Protein AF-A0A367M2X8-F1 (afdb_monomer_lite)

Secondary structure (DSSP, 8-state):
-PPPPPPP----PPPPPPP-----PPP--TTTT--TTS-HHHHHHHHHHHHHHHHHHHHHHHHHHHHHH-

Foldseek 3Di:
DDDDDDDDDDDDDDDDDDQPFDDQDDDPQLCPPDDPPDDPVSVVVSVVVNVVVVVVSVVVVVVSVVSRVD

Radius of gyration: 25.78 Å; chains: 1; bounding box: 46×37×73 Å

Organism: Pseudomonas aeruginosa (NCBI:txid287)

Sequence (70 aa):
RQEAEPRTVRVDVPVAVPCRVPPVEVPAWATAGLKKSDDIQTKVRALLAERLQRIGYEAQLLAANRACQN

pLDDT: mean 91.82, std 9.95, range [52.72, 98.81]

Structure (mmCIF, N/CA/C/O backbone):
data_AF-A0A367M2X8-F1
#
_entry.id   AF-A0A367M2X8-F1
#
loop_
_atom_site.group_PDB
_atom_site.id
_atom_site.type_symbol
_atom_site.label_atom_id
_atom_site.label_alt_id
_atom_site.label_comp_id
_atom_site.label_asym_id
_atom_site.label_entity_id
_atom_site.label_seq_id
_atom_site.pdbx_PDB_ins_code
_atom_site.Cartn_x
_atom_site.Cartn_y
_atom_site.Cartn_z
_atom_site.occupancy
_atom_site.B_iso_or_equiv
_atom_site.auth_seq_id
_atom_site.auth_comp_id
_atom_site.auth_asym_id
_atom_site.auth_atom_id
_atom_site.pdbx_PDB_model_num
ATOM 1 N N . ARG A 1 1 ? -24.863 -29.513 54.210 1.00 52.72 1 ARG A N 1
ATOM 2 C CA . ARG A 1 1 ? -24.279 -28.276 53.638 1.00 52.72 1 ARG A CA 1
ATOM 3 C C . ARG A 1 1 ? -25.455 -27.462 53.122 1.00 52.72 1 ARG A C 1
ATOM 5 O O . ARG A 1 1 ? -26.207 -28.022 52.342 1.00 52.72 1 ARG A O 1
ATOM 12 N N . GLN A 1 2 ? -25.695 -26.259 53.645 1.00 59.94 2 GLN A N 1
ATOM 13 C CA . GLN A 1 2 ? -26.758 -25.388 53.130 1.00 59.94 2 GLN A CA 1
ATOM 14 C C . GLN A 1 2 ? -26.294 -24.817 51.789 1.00 59.94 2 GLN A C 1
ATOM 16 O O . GLN A 1 2 ? -25.190 -24.280 51.699 1.00 59.94 2 GLN A O 1
ATOM 21 N N . GLU A 1 3 ? -27.097 -25.016 50.754 1.00 63.69 3 GLU A N 1
ATOM 22 C CA . GLU A 1 3 ? -26.863 -24.491 49.414 1.00 63.69 3 GLU A CA 1
ATOM 23 C C . GLU A 1 3 ? -27.321 -23.030 49.415 1.00 63.69 3 GLU A C 1
ATOM 25 O O . GLU A 1 3 ? -28.470 -22.740 49.739 1.00 63.69 3 GLU A O 1
ATOM 30 N N . ALA A 1 4 ? -26.393 -22.096 49.202 1.00 75.81 4 AL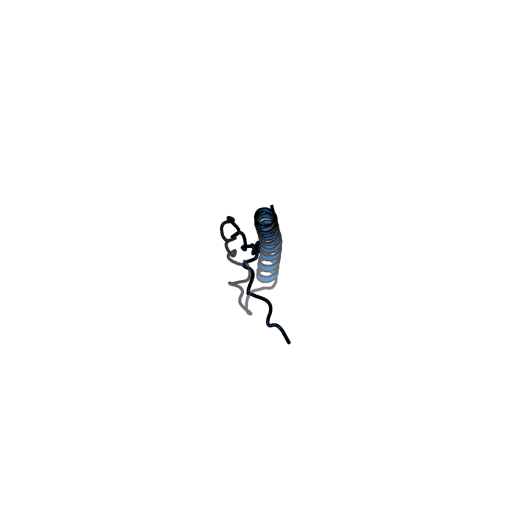A A N 1
ATOM 31 C CA . ALA A 1 4 ? -26.697 -20.672 49.282 1.00 75.81 4 ALA A CA 1
ATOM 32 C C . ALA A 1 4 ? -27.652 -20.264 48.151 1.00 75.81 4 ALA A C 1
ATOM 34 O O . ALA A 1 4 ? -27.415 -20.592 46.989 1.00 75.81 4 ALA A O 1
ATOM 35 N N . GLU A 1 5 ? -28.705 -19.524 48.496 1.00 76.62 5 GLU A N 1
ATOM 36 C CA . GLU A 1 5 ? -29.720 -19.054 47.552 1.00 76.62 5 GLU A CA 1
ATOM 37 C C . GLU A 1 5 ? -29.087 -18.167 46.456 1.00 76.62 5 GLU A C 1
ATOM 39 O O . GLU A 1 5 ? -28.262 -17.296 46.775 1.00 76.62 5 GLU A O 1
ATOM 44 N N . PRO A 1 6 ? -29.401 -18.388 45.163 1.00 78.06 6 PRO A N 1
ATOM 45 C CA . PRO A 1 6 ? -28.756 -17.679 44.064 1.00 78.06 6 PRO A CA 1
ATOM 46 C C . PRO A 1 6 ? -29.109 -16.189 44.093 1.00 78.06 6 PRO A C 1
ATOM 48 O O . PRO A 1 6 ? -30.272 -15.796 44.034 1.00 78.06 6 PRO A O 1
ATOM 51 N N . ARG A 1 7 ? -28.079 -15.340 44.168 1.00 83.44 7 ARG A N 1
ATOM 52 C CA . ARG A 1 7 ? -28.209 -13.877 44.218 1.00 83.44 7 ARG A CA 1
ATOM 53 C C . ARG A 1 7 ? -27.898 -13.292 42.846 1.00 83.44 7 ARG A C 1
ATOM 55 O O . ARG A 1 7 ? -26.818 -13.530 42.310 1.00 83.44 7 ARG A O 1
ATOM 62 N N . THR A 1 8 ? -28.807 -12.500 42.286 1.00 85.62 8 THR A N 1
ATOM 63 C CA . THR A 1 8 ? -28.556 -11.780 41.030 1.00 85.62 8 THR A CA 1
ATOM 64 C C . THR A 1 8 ? -27.630 -10.594 41.289 1.00 85.62 8 THR A C 1
ATOM 66 O O . THR A 1 8 ? -27.988 -9.674 42.025 1.00 85.62 8 THR A O 1
ATOM 69 N N . VAL A 1 9 ? -26.447 -10.610 40.679 1.00 89.38 9 VAL A N 1
ATOM 70 C CA . VAL A 1 9 ? -25.461 -9.524 40.745 1.00 89.38 9 VAL A CA 1
ATOM 71 C C . VAL A 1 9 ? -25.481 -8.777 39.415 1.00 89.38 9 VAL A C 1
ATOM 73 O O . VAL A 1 9 ? -25.500 -9.403 38.356 1.00 89.38 9 VAL A O 1
ATOM 76 N 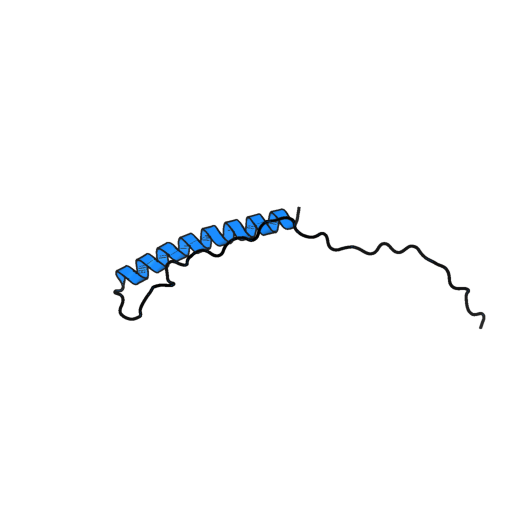N . ARG A 1 10 ? -25.491 -7.440 39.452 1.00 86.38 10 ARG A N 1
ATOM 77 C CA . ARG A 1 10 ? -25.265 -6.645 38.239 1.00 86.38 10 ARG A CA 1
ATOM 78 C C . ARG A 1 10 ? -23.792 -6.735 37.857 1.00 86.38 10 ARG A C 1
ATOM 80 O O . ARG A 1 10 ? -22.931 -6.472 38.692 1.00 86.38 10 ARG A O 1
ATOM 87 N N . VAL A 1 11 ? -23.533 -7.109 36.609 1.00 92.38 11 VAL A N 1
ATOM 88 C CA . VAL A 1 11 ? -22.191 -7.218 36.033 1.00 92.38 11 VAL A CA 1
ATOM 89 C C . VAL A 1 11 ? -22.112 -6.263 34.853 1.00 92.38 11 VAL A C 1
ATOM 91 O O . VAL A 1 11 ? -22.916 -6.370 33.926 1.00 92.38 11 VAL A O 1
ATOM 94 N N . ASP A 1 12 ? -21.147 -5.350 34.881 1.00 89.06 12 ASP A N 1
ATOM 95 C CA . ASP A 1 12 ? -20.838 -4.510 33.730 1.00 89.06 12 ASP A CA 1
ATOM 96 C C . ASP A 1 12 ? -20.000 -5.320 32.739 1.00 89.06 12 ASP A C 1
ATOM 98 O O . ASP A 1 12 ? -18.877 -5.735 33.034 1.00 89.06 12 ASP A O 1
ATOM 102 N N . VAL A 1 13 ? -20.569 -5.579 31.563 1.00 91.00 13 VAL A 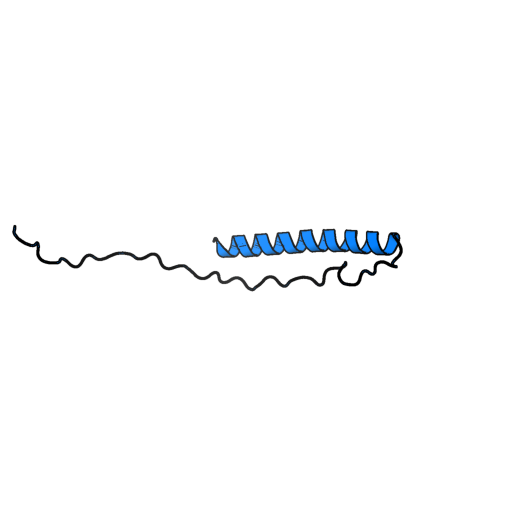N 1
ATOM 103 C CA . VAL A 1 13 ? -19.879 -6.272 30.473 1.00 91.00 13 VAL A CA 1
ATOM 104 C C . VAL A 1 13 ? -19.325 -5.214 29.519 1.00 91.00 13 VAL A C 1
ATOM 106 O O . VAL A 1 13 ? -20.115 -4.467 28.936 1.00 91.00 13 VAL A O 1
ATOM 109 N N . PRO A 1 14 ? -17.997 -5.118 29.332 1.00 85.06 14 PRO A N 1
ATOM 110 C CA . PRO A 1 14 ? -17.431 -4.181 28.376 1.00 85.06 14 PRO A CA 1
ATOM 111 C C . PRO A 1 14 ? -17.854 -4.581 26.960 1.00 85.06 14 PRO A C 1
ATOM 113 O O . PRO A 1 14 ? -17.619 -5.706 26.517 1.00 85.06 14 PRO A O 1
ATOM 116 N N . VAL A 1 15 ? -18.484 -3.651 26.246 1.00 86.12 15 VAL A N 1
ATOM 117 C CA . VAL A 1 15 ? -18.865 -3.828 24.842 1.00 86.12 15 VAL A CA 1
ATOM 118 C C . VAL A 1 15 ? -17.799 -3.180 23.969 1.00 86.12 15 VAL A C 1
ATOM 120 O O . VAL A 1 15 ? -17.385 -2.049 24.223 1.00 86.12 15 VAL A O 1
ATOM 123 N N . ALA A 1 16 ? -17.353 -3.889 22.933 1.00 80.69 16 ALA A N 1
ATOM 124 C CA . ALA A 1 16 ? -16.423 -3.332 21.961 1.00 80.69 16 ALA A CA 1
ATOM 125 C C . ALA A 1 16 ? -17.067 -2.136 21.241 1.00 80.69 16 ALA A C 1
ATOM 127 O O . ALA A 1 16 ? -18.138 -2.265 20.645 1.00 80.69 16 ALA A O 1
ATOM 128 N N . VAL A 1 17 ? -16.410 -0.974 21.282 1.00 79.81 17 VAL A N 1
ATOM 129 C CA . VAL A 1 17 ? -16.855 0.205 20.534 1.00 79.81 17 VAL A CA 1
ATOM 130 C C . VAL A 1 17 ? -16.384 0.059 19.084 1.00 79.81 17 VAL A C 1
ATOM 132 O O . VAL A 1 17 ? -15.184 -0.093 18.852 1.00 79.81 17 VAL A O 1
ATOM 135 N N . PRO A 1 18 ? -17.290 0.081 18.091 1.00 82.38 18 PRO A N 1
ATOM 136 C CA . PRO A 1 18 ? -16.887 -0.016 16.696 1.00 82.38 18 PRO A CA 1
ATOM 137 C C . PRO A 1 18 ? -16.152 1.258 16.263 1.00 82.38 18 PRO A C 1
ATOM 139 O O . PRO A 1 18 ? -16.652 2.368 16.466 1.00 82.38 18 PRO A O 1
ATOM 142 N N . CYS A 1 19 ? -14.991 1.099 15.619 1.00 88.00 19 CYS A N 1
ATOM 143 C CA . CYS A 1 19 ? -14.290 2.221 15.003 1.00 88.00 19 CYS A CA 1
ATOM 144 C C . CYS A 1 19 ? -15.126 2.822 13.858 1.00 88.00 19 CYS A C 1
ATOM 146 O O . CYS A 1 19 ? -15.648 2.095 13.014 1.00 88.00 19 CYS A O 1
ATOM 148 N N . ARG A 1 20 ? -15.229 4.158 13.811 1.00 86.69 20 ARG A N 1
ATOM 149 C CA . ARG A 1 20 ? -16.001 4.912 12.803 1.00 86.69 20 ARG A CA 1
ATOM 150 C C . ARG A 1 20 ? -15.110 5.608 11.771 1.00 86.69 20 ARG A C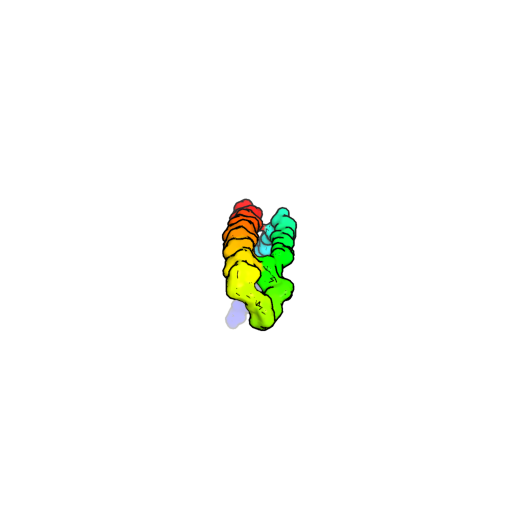 1
ATOM 152 O O . ARG A 1 20 ? -15.356 6.756 11.410 1.00 86.69 20 ARG A O 1
ATOM 159 N N . VAL A 1 21 ? -14.056 4.936 11.321 1.00 92.06 21 VAL A N 1
ATOM 160 C CA . VAL A 1 21 ? -13.120 5.474 10.326 1.00 92.06 21 VAL A CA 1
ATOM 161 C C . VAL A 1 21 ? -13.364 4.773 8.987 1.00 92.06 21 VAL A C 1
ATOM 163 O O . VAL A 1 21 ? -13.497 3.546 8.978 1.00 92.06 21 VAL A O 1
ATOM 166 N N . PRO A 1 22 ? -13.457 5.507 7.861 1.00 92.06 22 PRO A N 1
ATOM 167 C CA . PRO A 1 22 ? -13.589 4.882 6.550 1.00 92.06 22 PRO A CA 1
ATOM 168 C C . PRO A 1 22 ? -12.363 4.013 6.225 1.00 92.06 22 PRO A C 1
ATOM 170 O O . PRO A 1 22 ? -11.258 4.307 6.692 1.00 92.06 22 PRO A O 1
ATOM 173 N N . PRO A 1 23 ? -12.529 2.952 5.417 1.00 93.19 23 PRO A N 1
ATOM 174 C CA . PRO A 1 23 ? -11.405 2.128 4.997 1.00 93.19 23 PRO A CA 1
ATOM 175 C C . PRO A 1 23 ? -10.385 2.965 4.212 1.00 93.19 23 PRO A C 1
ATOM 177 O O . PRO A 1 23 ? -10.747 3.802 3.386 1.00 93.19 23 PRO A O 1
ATOM 180 N N . VAL A 1 24 ? -9.097 2.738 4.479 1.00 96.81 24 VAL A N 1
ATOM 181 C CA . VAL A 1 24 ? -8.014 3.363 3.712 1.00 96.81 24 VAL A CA 1
ATOM 182 C C . VAL A 1 24 ? -7.807 2.561 2.432 1.00 96.81 24 VAL A C 1
ATOM 184 O O . VAL A 1 24 ? -7.380 1.405 2.481 1.00 96.81 24 VAL A O 1
ATOM 187 N N . GLU A 1 25 ? -8.101 3.184 1.295 1.00 97.50 25 GLU A N 1
ATOM 188 C CA . GLU A 1 25 ? -7.989 2.562 -0.024 1.00 97.50 25 GLU A CA 1
ATOM 189 C C . GLU A 1 25 ? -6.553 2.138 -0.346 1.00 97.50 25 GLU A C 1
ATOM 191 O O . GLU A 1 25 ? -5.591 2.869 -0.099 1.00 97.50 25 GLU A O 1
ATOM 196 N N . VAL A 1 26 ? -6.409 0.949 -0.933 1.00 97.62 26 VAL A N 1
ATOM 197 C CA . VAL A 1 26 ? -5.105 0.434 -1.361 1.00 97.62 26 VAL A CA 1
ATOM 198 C C . VAL A 1 26 ? -4.682 1.160 -2.645 1.00 97.62 26 VAL A C 1
ATOM 200 O O . VAL A 1 26 ? -5.416 1.115 -3.634 1.00 97.62 26 VAL A O 1
ATOM 203 N N . PRO A 1 27 ? -3.499 1.803 -2.684 1.00 97.31 27 PRO A N 1
ATOM 204 C CA . PRO A 1 27 ? -3.018 2.466 -3.887 1.00 97.31 27 PRO A CA 1
ATOM 205 C C . PRO A 1 27 ? -2.801 1.497 -5.052 1.00 97.31 27 PRO A C 1
ATOM 207 O O . PRO A 1 27 ? -2.389 0.350 -4.869 1.00 97.31 27 PRO A O 1
ATOM 210 N N . ALA A 1 28 ? -2.955 2.006 -6.273 1.00 97.06 28 ALA A N 1
ATOM 211 C CA . ALA A 1 28 ? -2.421 1.349 -7.458 1.00 97.06 28 ALA A CA 1
ATOM 212 C C . ALA A 1 28 ? -0.882 1.406 -7.419 1.00 97.06 28 ALA A C 1
ATOM 214 O O . ALA A 1 28 ? -0.271 2.429 -7.745 1.00 97.06 28 ALA A O 1
ATOM 215 N N . TRP A 1 29 ? -0.266 0.316 -6.965 1.00 98.25 29 TRP A N 1
ATOM 216 C CA . TRP A 1 29 ? 1.178 0.208 -6.781 1.00 98.25 29 TRP A CA 1
ATOM 217 C C . TRP A 1 29 ? 1.935 0.400 -8.094 1.00 98.25 29 TRP A C 1
ATOM 219 O O . TRP A 1 29 ? 1.657 -0.272 -9.088 1.00 98.25 29 TRP A O 1
ATOM 229 N N . ALA A 1 30 ? 2.916 1.303 -8.095 1.00 97.88 30 ALA A N 1
ATOM 230 C CA . ALA A 1 30 ? 3.670 1.644 -9.297 1.00 97.88 30 ALA A CA 1
ATOM 231 C C . ALA A 1 30 ? 4.430 0.443 -9.891 1.00 97.88 30 ALA A C 1
ATOM 233 O O . ALA A 1 30 ? 4.680 0.418 -11.096 1.00 97.88 30 ALA A O 1
ATOM 234 N N . THR A 1 31 ? 4.772 -0.571 -9.087 1.00 98.06 31 THR A N 1
ATOM 235 C CA . THR A 1 31 ? 5.446 -1.782 -9.580 1.00 98.06 31 THR A CA 1
ATOM 236 C C . THR A 1 31 ? 4.505 -2.836 -10.166 1.00 98.06 31 THR A C 1
ATOM 238 O O . THR A 1 31 ? 4.989 -3.767 -10.808 1.00 98.06 31 THR A O 1
ATOM 241 N N . ALA A 1 32 ? 3.180 -2.695 -10.023 1.00 97.62 32 ALA A N 1
ATOM 242 C CA . ALA A 1 32 ? 2.214 -3.721 -10.432 1.00 97.62 32 ALA A CA 1
ATOM 243 C C . ALA A 1 32 ? 2.280 -4.071 -11.932 1.00 97.62 32 ALA A C 1
ATOM 245 O O . ALA A 1 32 ? 1.941 -5.184 -12.325 1.00 97.62 32 ALA A O 1
ATOM 246 N N . GLY A 1 33 ? 2.722 -3.126 -12.769 1.00 94.06 33 GLY A N 1
ATOM 247 C CA . GLY A 1 33 ? 2.865 -3.309 -14.215 1.00 94.06 33 GLY A CA 1
ATOM 248 C C . GLY A 1 33 ? 4.262 -3.715 -14.692 1.00 94.06 33 GLY A C 1
ATOM 249 O O . GLY A 1 33 ? 4.446 -3.864 -15.901 1.00 94.06 33 GLY A O 1
ATOM 250 N N . LEU A 1 34 ? 5.247 -3.862 -13.797 1.00 97.31 34 LEU A N 1
ATOM 251 C CA . LEU A 1 34 ? 6.623 -4.162 -14.199 1.00 97.31 34 LEU A CA 1
ATOM 252 C C . LEU A 1 34 ? 6.751 -5.568 -14.787 1.00 97.31 34 LEU A C 1
ATOM 254 O O . LEU A 1 34 ? 6.258 -6.558 -14.245 1.00 97.31 34 LEU A O 1
ATOM 258 N N . LYS A 1 35 ? 7.511 -5.665 -15.872 1.00 97.88 35 LYS A N 1
ATOM 259 C CA . LYS A 1 35 ? 7.875 -6.912 -16.538 1.00 97.88 35 LYS A CA 1
ATOM 260 C C . LYS A 1 35 ? 9.342 -7.234 -16.299 1.0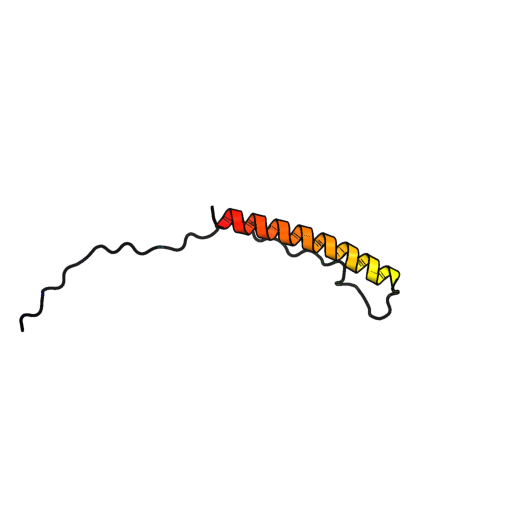0 97.88 35 LYS A C 1
ATOM 262 O O . LYS A 1 35 ? 10.202 -6.369 -16.126 1.00 97.88 35 LYS A O 1
ATOM 267 N N . LYS A 1 36 ? 9.672 -8.525 -16.381 1.00 96.31 36 LYS A N 1
ATOM 268 C CA . LYS A 1 36 ? 11.064 -8.991 -16.279 1.00 96.31 36 LYS A CA 1
ATOM 269 C C . LYS A 1 36 ? 11.958 -8.364 -17.356 1.00 96.31 36 LYS A C 1
ATOM 271 O O . LYS A 1 36 ? 13.108 -8.047 -17.057 1.00 96.31 36 LYS A O 1
ATOM 276 N N . SER A 1 37 ? 11.418 -8.166 -18.558 1.00 97.88 37 SER A N 1
ATOM 277 C CA . SER A 1 37 ? 12.103 -7.582 -19.716 1.00 97.88 37 SER A CA 1
ATOM 278 C C . SER A 1 37 ? 12.307 -6.069 -19.640 1.00 97.88 37 SER A C 1
ATOM 280 O O . SER A 1 37 ? 13.039 -5.546 -20.472 1.00 97.88 37 SER A O 1
ATOM 282 N N . ASP A 1 38 ? 11.676 -5.369 -18.692 1.00 98.19 38 ASP A N 1
ATOM 283 C CA . ASP A 1 38 ? 11.823 -3.916 -18.596 1.00 98.19 38 ASP A CA 1
ATOM 284 C C . ASP A 1 38 ? 13.268 -3.541 -18.265 1.00 98.19 38 ASP A C 1
ATOM 286 O O . ASP A 1 38 ? 13.963 -4.236 -17.505 1.00 98.19 38 ASP A O 1
ATOM 290 N N . ASP A 1 39 ? 13.715 -2.422 -18.829 1.00 98.25 39 ASP A N 1
ATOM 291 C CA . ASP A 1 39 ? 15.038 -1.888 -18.562 1.00 98.25 39 ASP A CA 1
ATOM 292 C C . ASP A 1 39 ? 15.178 -1.449 -17.094 1.00 98.25 39 ASP A C 1
ATOM 294 O O . ASP A 1 39 ? 14.208 -1.259 -16.347 1.00 98.25 39 ASP A O 1
ATOM 298 N N . ILE A 1 40 ? 16.427 -1.299 -16.662 1.00 98.25 40 ILE A N 1
ATOM 299 C CA . ILE A 1 40 ? 16.732 -0.962 -15.273 1.00 98.25 40 ILE A CA 1
ATOM 300 C C . ILE A 1 40 ? 16.205 0.422 -14.868 1.00 98.25 40 ILE A C 1
ATOM 302 O O . ILE A 1 40 ? 15.788 0.592 -13.725 1.00 98.25 40 ILE A O 1
ATOM 306 N N . GLN A 1 41 ? 16.166 1.398 -15.779 1.00 98.44 41 GLN A N 1
ATOM 307 C CA . GLN A 1 41 ? 15.702 2.754 -15.475 1.00 98.44 41 GLN A CA 1
ATOM 308 C C . GLN A 1 41 ? 14.195 2.766 -15.215 1.00 98.44 41 GLN A C 1
ATOM 310 O O . GLN A 1 41 ? 13.738 3.392 -14.256 1.00 98.44 41 GLN A O 1
ATOM 315 N N . THR A 1 42 ? 13.430 2.016 -16.010 1.00 98.44 42 THR A N 1
ATOM 316 C CA . THR A 1 42 ? 11.990 1.809 -15.811 1.00 98.44 42 THR A CA 1
ATOM 317 C C . THR A 1 42 ? 11.712 1.160 -14.453 1.00 98.44 42 THR A C 1
ATOM 319 O O . THR A 1 42 ? 10.889 1.662 -13.683 1.00 98.44 42 THR A O 1
ATOM 322 N N . LYS A 1 43 ? 12.462 0.108 -14.099 1.00 98.50 43 LYS A N 1
ATOM 323 C CA . LYS A 1 43 ? 12.334 -0.567 -12.796 1.00 98.50 43 LYS A CA 1
ATOM 324 C C . LYS A 1 43 ? 12.663 0.358 -11.625 1.00 98.50 43 LYS A C 1
ATOM 326 O O . LYS A 1 43 ? 11.884 0.441 -10.680 1.00 98.50 43 LYS A O 1
ATOM 331 N N . VAL A 1 44 ? 13.781 1.083 -11.690 1.00 98.56 44 VAL A N 1
ATOM 332 C CA . VAL A 1 44 ? 14.195 2.016 -10.628 1.00 98.56 44 VAL A CA 1
ATOM 333 C C . VAL A 1 44 ? 13.165 3.131 -10.447 1.00 98.56 44 VAL A C 1
ATOM 335 O O . VAL A 1 44 ? 12.798 3.440 -9.315 1.00 98.56 44 VAL A O 1
ATOM 338 N N . ARG A 1 45 ? 12.636 3.698 -11.538 1.00 98.50 45 ARG A N 1
ATOM 339 C CA . ARG A 1 45 ? 11.602 4.740 -11.470 1.00 98.50 45 ARG A CA 1
ATOM 340 C C . ARG A 1 45 ? 10.326 4.237 -10.795 1.00 98.50 45 ARG A C 1
ATOM 342 O O . ARG A 1 45 ? 9.801 4.925 -9.923 1.00 98.50 45 ARG A O 1
ATOM 349 N N . ALA A 1 46 ? 9.853 3.049 -11.169 1.00 98.50 46 ALA A N 1
ATOM 350 C CA . ALA A 1 46 ? 8.672 2.443 -10.559 1.00 98.50 46 ALA A CA 1
ATOM 351 C C . ALA A 1 46 ? 8.886 2.145 -9.064 1.00 98.50 46 ALA A C 1
ATOM 353 O O . ALA A 1 46 ? 8.023 2.464 -8.251 1.00 98.50 46 ALA A O 1
ATOM 354 N N . LEU A 1 47 ? 10.057 1.624 -8.680 1.00 98.38 47 LEU A N 1
ATOM 355 C CA . LEU A 1 47 ? 10.400 1.364 -7.276 1.00 98.38 47 LEU A CA 1
ATOM 356 C C . LEU A 1 47 ? 10.479 2.650 -6.440 1.00 98.38 47 LEU A C 1
ATOM 358 O O . LEU A 1 47 ? 9.989 2.685 -5.313 1.00 98.38 47 LEU A O 1
ATOM 362 N N . LEU A 1 48 ? 11.063 3.723 -6.983 1.00 98.56 48 LEU A N 1
ATOM 363 C CA . LEU A 1 48 ? 11.110 5.025 -6.311 1.00 98.56 48 LEU A CA 1
ATOM 364 C C . LEU A 1 48 ? 9.709 5.620 -6.132 1.00 98.56 48 LEU A C 1
ATOM 366 O O . LEU A 1 48 ? 9.394 6.122 -5.052 1.00 98.56 48 LEU A O 1
ATOM 370 N N . ALA A 1 49 ? 8.864 5.534 -7.163 1.00 98.50 49 ALA A N 1
ATOM 371 C CA . ALA A 1 49 ? 7.476 5.975 -7.083 1.00 98.50 49 ALA A CA 1
ATOM 372 C C . ALA A 1 49 ? 6.697 5.178 -6.026 1.00 98.50 49 ALA A C 1
ATOM 374 O O . ALA A 1 49 ? 6.041 5.769 -5.169 1.00 98.50 49 ALA A O 1
ATOM 375 N N . GLU A 1 50 ? 6.827 3.850 -6.019 1.00 98.69 50 GLU A N 1
ATOM 376 C CA . GLU A 1 50 ? 6.153 3.001 -5.037 1.00 98.69 50 GLU A CA 1
ATOM 377 C C . GLU A 1 50 ? 6.633 3.259 -3.609 1.00 98.69 50 GLU A C 1
ATOM 379 O O . GLU A 1 50 ? 5.825 3.273 -2.682 1.00 98.69 50 GLU A O 1
ATOM 384 N N . ARG A 1 51 ? 7.927 3.539 -3.411 1.00 98.69 51 ARG A N 1
ATOM 385 C CA . ARG A 1 51 ? 8.451 3.922 -2.095 1.00 98.69 51 ARG A CA 1
ATOM 386 C C . ARG A 1 51 ? 7.707 5.133 -1.529 1.00 98.69 51 ARG A C 1
ATOM 388 O O . ARG A 1 51 ? 7.347 5.130 -0.356 1.00 98.69 51 ARG A O 1
ATOM 395 N N . LEU A 1 52 ? 7.450 6.147 -2.354 1.00 98.62 52 LEU A N 1
ATOM 396 C CA . LEU A 1 52 ? 6.679 7.325 -1.945 1.00 98.62 52 LEU A CA 1
ATOM 397 C C . LEU A 1 52 ? 5.202 6.983 -1.697 1.00 98.62 52 LEU A C 1
ATOM 399 O O . LEU A 1 52 ? 4.633 7.453 -0.712 1.00 98.62 52 LEU A O 1
ATOM 403 N N . GLN A 1 53 ? 4.601 6.121 -2.526 1.00 98.56 53 GLN A N 1
ATOM 404 C CA . GLN A 1 53 ? 3.235 5.630 -2.299 1.00 98.56 53 GLN A CA 1
ATOM 405 C C . GLN A 1 53 ? 3.111 4.900 -0.953 1.00 98.56 53 GLN A C 1
ATOM 407 O O . GLN A 1 53 ? 2.148 5.126 -0.224 1.00 98.56 53 GLN A O 1
ATOM 412 N N . ARG A 1 54 ? 4.091 4.060 -0.590 1.00 98.56 54 ARG A N 1
ATOM 413 C CA . ARG A 1 54 ? 4.112 3.328 0.687 1.00 98.56 54 ARG A CA 1
ATOM 414 C C . ARG A 1 54 ? 4.190 4.266 1.884 1.00 98.56 54 ARG A C 1
ATOM 416 O O . ARG A 1 54 ? 3.411 4.088 2.811 1.00 98.56 54 ARG A O 1
ATOM 423 N N . ILE A 1 55 ? 5.050 5.286 1.827 1.00 98.81 55 ILE A N 1
ATOM 424 C CA . ILE A 1 55 ? 5.151 6.311 2.880 1.00 98.81 55 ILE A CA 1
ATOM 425 C C . ILE A 1 55 ? 3.796 7.005 3.090 1.00 98.81 55 ILE A C 1
ATOM 427 O O . ILE A 1 55 ? 3.344 7.156 4.223 1.00 98.81 55 ILE A O 1
ATOM 431 N N . GLY A 1 56 ? 3.124 7.398 2.003 1.00 98.44 56 GLY A N 1
ATOM 432 C CA . GLY A 1 56 ? 1.803 8.027 2.083 1.00 98.44 56 GLY A CA 1
ATOM 433 C C . GLY A 1 56 ? 0.729 7.093 2.645 1.00 98.44 56 GLY A C 1
ATOM 434 O O . GLY A 1 56 ? -0.033 7.488 3.526 1.00 98.44 56 GLY A O 1
ATOM 435 N N . TYR A 1 57 ? 0.694 5.845 2.177 1.00 98.62 57 TYR A N 1
ATOM 436 C CA . TYR A 1 57 ? -0.269 4.845 2.638 1.00 98.62 57 TYR A CA 1
ATOM 437 C C . TYR A 1 57 ? -0.082 4.507 4.122 1.00 98.62 57 TYR A C 1
ATOM 439 O O . TYR A 1 57 ? -1.053 4.448 4.872 1.00 98.62 57 TYR A O 1
ATOM 447 N N . GLU A 1 58 ? 1.162 4.363 4.580 1.00 98.69 58 GLU A N 1
ATOM 448 C CA . GLU A 1 58 ? 1.474 4.136 5.992 1.00 98.69 58 GLU A CA 1
ATOM 449 C C . GLU A 1 58 ? 1.039 5.322 6.863 1.00 98.69 58 GLU A C 1
ATOM 451 O O . GLU A 1 58 ? 0.425 5.130 7.913 1.00 98.69 58 GLU A O 1
ATOM 456 N N . ALA A 1 59 ? 1.258 6.557 6.400 1.00 98.56 59 ALA A N 1
ATOM 457 C CA . ALA A 1 59 ? 0.781 7.748 7.098 1.00 98.56 59 ALA A CA 1
ATOM 458 C C . ALA A 1 59 ? -0.755 7.782 7.218 1.00 98.56 59 ALA A C 1
ATOM 460 O O . ALA A 1 59 ? -1.280 8.111 8.285 1.00 98.56 59 ALA A O 1
ATOM 461 N N . GLN A 1 60 ? -1.479 7.404 6.159 1.00 98.06 60 GLN A N 1
ATOM 462 C CA . GLN A 1 60 ? -2.942 7.300 6.181 1.00 98.06 60 GLN A CA 1
ATOM 463 C C . GLN A 1 60 ? -3.426 6.198 7.130 1.00 98.06 60 GLN A C 1
ATOM 465 O O . GLN A 1 60 ? -4.349 6.432 7.910 1.00 98.06 60 GLN A O 1
ATOM 470 N N . LEU A 1 61 ? -2.784 5.026 7.120 1.00 97.56 61 LEU A N 1
ATOM 471 C CA . LEU A 1 61 ? -3.103 3.931 8.040 1.00 97.56 61 LEU A CA 1
ATOM 472 C C . LEU A 1 61 ? -2.880 4.329 9.502 1.00 97.56 61 LEU A C 1
ATOM 474 O O . LEU A 1 61 ? -3.734 4.063 10.346 1.00 97.56 61 LEU A O 1
ATOM 478 N N . LEU A 1 62 ? -1.771 5.008 9.807 1.00 97.75 62 LEU A N 1
ATOM 479 C CA . LEU A 1 62 ? -1.501 5.523 11.151 1.00 97.75 62 LEU A CA 1
ATOM 480 C C . LEU A 1 62 ? -2.544 6.559 11.580 1.00 97.75 62 LEU A C 1
ATOM 482 O O . LEU A 1 62 ? -2.983 6.544 12.729 1.00 97.75 62 LEU A O 1
ATOM 486 N N . ALA A 1 63 ? -2.958 7.451 10.677 1.00 96.19 63 ALA A N 1
ATOM 487 C CA . ALA A 1 63 ? -4.011 8.423 10.958 1.00 96.19 63 ALA A CA 1
ATOM 488 C C . ALA A 1 63 ? -5.356 7.737 11.243 1.00 96.19 63 ALA A C 1
ATOM 490 O O . ALA A 1 63 ? -6.003 8.054 12.241 1.00 96.19 63 ALA A O 1
ATOM 491 N N . ALA A 1 64 ? -5.735 6.756 10.422 1.00 95.38 64 ALA A N 1
ATOM 492 C CA . ALA A 1 64 ? -6.950 5.974 10.613 1.00 95.38 64 ALA A CA 1
ATOM 493 C C . ALA A 1 64 ? -6.932 5.200 11.940 1.00 95.38 64 ALA A C 1
ATOM 495 O O . ALA A 1 64 ? -7.903 5.224 12.691 1.00 95.38 64 ALA A O 1
ATOM 496 N N . ASN A 1 65 ? -5.801 4.575 12.272 1.00 94.19 65 ASN A N 1
ATOM 497 C CA . ASN A 1 65 ? -5.624 3.844 13.521 1.00 94.19 65 ASN A CA 1
ATOM 498 C C . ASN A 1 65 ? -5.756 4.754 14.752 1.00 94.19 65 ASN A C 1
ATOM 500 O O . ASN A 1 65 ? -6.486 4.415 15.680 1.00 94.19 65 ASN A O 1
ATOM 504 N N . ARG A 1 66 ? -5.121 5.933 14.736 1.00 94.12 66 ARG A N 1
ATOM 505 C CA . ARG A 1 66 ? -5.247 6.923 15.820 1.00 94.12 66 ARG A CA 1
ATOM 506 C C . ARG A 1 66 ? -6.684 7.409 15.982 1.00 94.12 66 ARG A C 1
ATOM 508 O O . ARG A 1 66 ? -7.158 7.531 17.103 1.00 94.12 66 ARG A O 1
ATOM 515 N N . ALA A 1 67 ? -7.391 7.639 14.877 1.00 92.44 67 ALA A N 1
ATOM 516 C CA . ALA A 1 67 ? -8.796 8.032 14.915 1.00 92.44 67 ALA A CA 1
ATOM 517 C C . ALA A 1 67 ? -9.726 6.924 15.452 1.00 92.44 67 ALA A C 1
ATOM 519 O O . ALA A 1 67 ? -10.803 7.245 15.936 1.00 92.44 67 ALA A O 1
ATOM 520 N N . CYS A 1 68 ? -9.325 5.648 15.395 1.00 89.88 68 CYS A N 1
ATOM 521 C CA . CYS A 1 68 ? -10.053 4.544 16.032 1.00 89.88 68 CYS A CA 1
ATOM 522 C C . CYS A 1 68 ? -9.793 4.408 17.540 1.00 89.88 68 CYS A C 1
ATOM 524 O O . CYS A 1 68 ? -10.566 3.741 18.223 1.00 89.88 68 CYS A O 1
ATOM 526 N N . GLN A 1 69 ? -8.659 4.915 18.027 1.00 87.06 69 GLN A N 1
ATOM 527 C CA . GLN A 1 69 ? -8.227 4.765 19.421 1.00 87.06 69 GLN A CA 1
ATOM 528 C C . GLN A 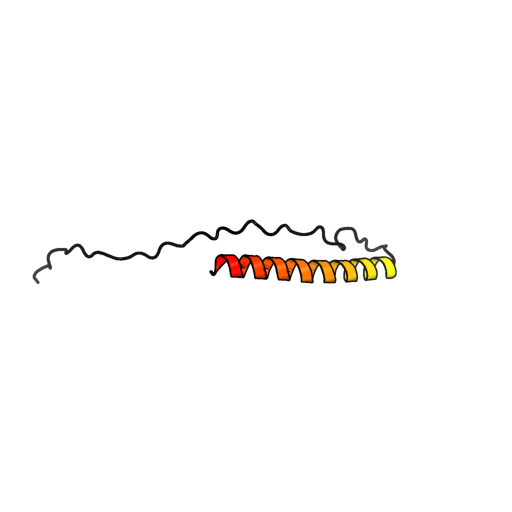1 69 ? -8.697 5.911 20.321 1.00 87.06 69 GLN A C 1
ATOM 530 O O . GLN A 1 69 ? -8.765 5.725 21.535 1.00 87.06 69 GLN A O 1
ATOM 535 N N . ASN A 1 70 ? -8.986 7.070 19.725 1.00 65.56 70 ASN A N 1
ATOM 536 C CA . ASN A 1 70 ? -9.631 8.204 20.386 1.00 65.56 70 ASN A CA 1
ATOM 537 C C . ASN A 1 70 ? -11.150 8.016 20.431 1.00 65.56 70 ASN A C 1
ATOM 539 O O . ASN A 1 70 ? -11.753 8.470 21.426 1.00 65.56 70 ASN A O 1
#